Protein AF-A0A060BM75-F1 (afdb_monomer_lite)

pLDDT: mean 89.15, std 9.69, range [54.34, 98.25]

Secondary structure (DSSP, 8-state):
-PPPP---SSSSSS-EEEEEEEEETTEEEEEEEETTSGGG-PPPEEEEESSSSSEEEEE---S-----S---

Foldseek 3Di:
DPDDDDADPVLDDADWAQWAWDDDPQKIKIFTQCQPDVVSQDQGWIWIDNRSRDTDIGGPPDPGRPDHNDND

Structure (mmCIF, N/CA/C/O backbone):
data_AF-A0A060BM75-F1
#
_entry.id   AF-A0A060BM75-F1
#
loop_
_atom_site.group_PDB
_atom_site.id
_atom_site.type_symbol
_atom_site.label_atom_id
_atom_site.label_alt_id
_atom_site.label_comp_id
_atom_site.label_asym_id
_atom_site.label_entity_id
_atom_site.label_seq_id
_atom_site.pdbx_PDB_ins_code
_atom_site.Cartn_x
_atom_site.Cartn_y
_atom_site.Cartn_z
_atom_site.occupancy
_atom_site.B_iso_or_equiv
_atom_site.auth_seq_id
_atom_site.auth_comp_id
_atom_site.auth_asym_id
_atom_site.auth_atom_id
_atom_site.pdbx_PDB_model_num
ATOM 1 N N . MET A 1 1 ? -8.492 -3.450 29.456 1.00 54.34 1 MET A N 1
ATOM 2 C CA . MET A 1 1 ? -8.523 -2.508 28.318 1.00 54.34 1 MET A CA 1
ATOM 3 C C . MET A 1 1 ? -7.663 -3.116 27.227 1.00 54.34 1 MET A C 1
ATOM 5 O O . MET A 1 1 ? -6.568 -3.543 27.583 1.00 54.34 1 MET A O 1
ATOM 9 N N . PRO A 1 2 ? -8.120 -3.236 25.971 1.00 65.31 2 PRO A N 1
ATOM 10 C CA . PRO A 1 2 ? -7.199 -3.595 24.899 1.00 65.31 2 PRO A CA 1
ATOM 11 C C . PRO A 1 2 ? -6.091 -2.533 24.881 1.00 65.31 2 PRO A C 1
ATOM 13 O O . PRO A 1 2 ? -6.388 -1.345 25.005 1.00 65.31 2 PRO A O 1
ATOM 16 N N . GLY A 1 3 ? -4.830 -2.966 24.884 1.00 77.50 3 GLY A N 1
ATOM 17 C CA . GLY A 1 3 ? -3.686 -2.059 24.949 1.00 77.50 3 GLY A CA 1
ATOM 18 C C . GLY A 1 3 ? -3.677 -1.115 23.749 1.00 77.50 3 GLY A C 1
ATOM 19 O O . GLY A 1 3 ? -4.007 -1.525 22.639 1.00 77.50 3 GLY A O 1
ATOM 20 N N . SER A 1 4 ? -3.325 0.149 23.973 1.00 80.62 4 SER A N 1
ATOM 21 C CA . SER A 1 4 ? -3.141 1.111 22.888 1.00 80.62 4 SER A CA 1
ATOM 22 C C . SER A 1 4 ? -1.986 0.658 21.990 1.00 80.62 4 SER A C 1
ATOM 24 O O . SER A 1 4 ? -0.894 0.388 22.491 1.00 80.62 4 SER A O 1
ATOM 26 N N . LEU A 1 5 ? -2.216 0.587 20.678 1.00 82.69 5 LEU A N 1
ATOM 27 C CA . LEU A 1 5 ? -1.161 0.418 19.679 1.00 82.69 5 LEU A CA 1
ATOM 28 C C . LEU A 1 5 ? -0.632 1.798 19.260 1.00 82.69 5 LEU A C 1
ATOM 30 O O . LEU A 1 5 ? -1.408 2.742 19.109 1.00 82.69 5 LEU A O 1
ATOM 34 N N . PHE A 1 6 ? 0.683 1.914 19.081 1.00 86.06 6 PHE A N 1
ATOM 35 C CA . PHE A 1 6 ? 1.356 3.147 18.667 1.00 86.06 6 PHE A CA 1
ATOM 36 C C . PHE A 1 6 ? 2.123 2.900 17.365 1.00 86.06 6 PHE A C 1
ATOM 38 O O . PHE A 1 6 ? 2.818 1.893 17.250 1.00 86.06 6 PHE A O 1
ATOM 45 N N . ALA A 1 7 ? 2.025 3.830 16.413 1.00 89.19 7 ALA A N 1
ATOM 46 C CA . ALA A 1 7 ? 2.825 3.850 15.188 1.00 89.19 7 ALA A CA 1
ATOM 47 C C . ALA A 1 7 ? 3.906 4.942 15.265 1.00 89.19 7 ALA A C 1
ATOM 49 O O . ALA A 1 7 ? 3.724 5.958 15.939 1.00 89.19 7 ALA A O 1
ATOM 50 N N . GLN A 1 8 ? 5.012 4.749 14.544 1.00 91.19 8 GLN A N 1
ATOM 51 C CA . GLN A 1 8 ? 6.086 5.732 14.372 1.00 91.19 8 GLN A CA 1
ATOM 52 C C . GLN A 1 8 ? 6.224 6.065 12.886 1.00 91.19 8 GLN A C 1
ATOM 54 O O . GLN A 1 8 ? 6.081 5.186 12.047 1.00 91.19 8 GLN A O 1
ATOM 59 N N . ASN A 1 9 ? 6.531 7.323 12.566 1.00 94.00 9 ASN A N 1
ATOM 60 C CA . ASN A 1 9 ? 6.854 7.728 11.200 1.00 94.00 9 ASN A CA 1
ATOM 61 C C . ASN A 1 9 ? 8.359 7.554 10.912 1.00 94.00 9 ASN A C 1
ATOM 63 O O . ASN A 1 9 ? 9.163 7.917 11.780 1.00 94.00 9 ASN A O 1
ATOM 67 N N . PRO A 1 10 ? 8.749 7.095 9.704 1.00 94.94 10 PRO A N 1
ATOM 68 C CA . PRO A 1 10 ? 7.878 6.588 8.634 1.00 94.94 10 PRO A CA 1
ATOM 69 C C . PRO A 1 10 ? 7.168 5.283 9.036 1.00 94.94 10 PRO A C 1
ATOM 71 O O . PRO A 1 10 ? 7.765 4.438 9.695 1.00 94.94 10 PRO A O 1
ATOM 74 N N . ILE A 1 11 ? 5.896 5.133 8.638 1.00 95.12 11 ILE A N 1
ATOM 75 C CA . ILE A 1 11 ? 5.025 4.017 9.075 1.00 95.12 11 ILE A CA 1
ATOM 76 C C . ILE A 1 11 ? 5.434 2.647 8.519 1.00 95.12 11 ILE A C 1
ATOM 78 O O . ILE A 1 11 ? 4.971 1.618 9.000 1.00 95.12 11 ILE A O 1
ATOM 82 N N . ILE A 1 12 ? 6.302 2.643 7.509 1.00 94.56 12 ILE A N 1
ATOM 83 C CA . ILE A 1 12 ? 6.861 1.470 6.842 1.00 94.56 12 ILE A CA 1
ATOM 84 C C . ILE A 1 12 ? 8.363 1.707 6.609 1.00 94.56 12 ILE A C 1
ATOM 86 O O . ILE A 1 12 ? 8.761 2.839 6.313 1.00 94.56 12 ILE A O 1
ATOM 90 N N . PRO A 1 13 ? 9.221 0.683 6.753 1.00 92.56 13 PRO A N 1
ATOM 91 C CA . PRO A 1 13 ? 10.656 0.826 6.535 1.00 92.56 13 PRO A CA 1
ATOM 92 C C . PRO A 1 13 ? 10.992 0.795 5.040 1.00 92.56 13 PRO A C 1
ATOM 94 O O . PRO A 1 13 ? 10.525 -0.090 4.332 1.00 92.56 13 PRO A O 1
ATOM 97 N N . GLY A 1 14 ? 11.852 1.700 4.570 1.00 91.06 14 GLY A N 1
ATOM 98 C CA . GLY A 1 14 ? 12.319 1.745 3.179 1.00 91.06 14 GLY A CA 1
ATOM 99 C C . GLY A 1 14 ? 12.175 3.130 2.551 1.00 91.06 14 GLY A C 1
ATOM 100 O O . GLY A 1 14 ? 12.003 4.122 3.258 1.00 91.06 14 GLY A O 1
ATOM 101 N N . TYR A 1 15 ? 12.255 3.182 1.222 1.00 91.56 15 TYR A N 1
ATOM 102 C CA . TYR A 1 15 ? 12.144 4.409 0.431 1.00 91.56 15 TYR A CA 1
ATOM 103 C C . TYR A 1 15 ? 10.923 4.312 -0.480 1.00 91.56 15 TYR A C 1
ATOM 105 O O . TYR A 1 15 ? 10.968 3.669 -1.531 1.00 91.56 15 TYR A O 1
ATOM 113 N N . PHE A 1 16 ? 9.829 4.924 -0.033 1.00 93.81 16 PHE A N 1
ATOM 114 C CA . PHE A 1 16 ? 8.528 4.866 -0.688 1.00 93.81 16 PHE A CA 1
ATOM 115 C C . PHE A 1 16 ? 7.910 6.254 -0.789 1.00 93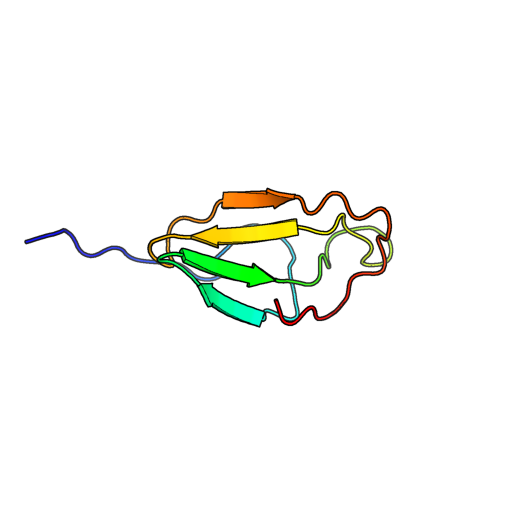.81 16 PHE A C 1
ATOM 117 O O . PHE A 1 16 ? 8.034 7.060 0.136 1.00 93.81 16 PHE A O 1
ATOM 124 N N . ALA A 1 17 ? 7.220 6.498 -1.898 1.00 93.62 17 ALA A N 1
ATOM 125 C CA . ALA A 1 17 ? 6.556 7.761 -2.195 1.00 93.62 17 ALA A CA 1
ATOM 126 C C . ALA A 1 17 ? 5.112 7.533 -2.669 1.00 93.62 17 ALA A C 1
ATOM 128 O O . ALA A 1 17 ? 4.663 6.395 -2.811 1.00 93.62 17 ALA A O 1
ATOM 129 N N . ASP A 1 18 ? 4.387 8.631 -2.882 1.00 95.31 18 ASP A N 1
ATOM 130 C CA . ASP A 1 18 ? 3.037 8.664 -3.459 1.00 95.31 18 ASP A CA 1
ATOM 131 C C . ASP A 1 18 ? 2.023 7.700 -2.803 1.00 95.31 18 ASP A C 1
ATOM 133 O O . ASP A 1 18 ? 1.389 6.900 -3.496 1.00 95.31 18 ASP A O 1
ATOM 137 N N . PRO A 1 19 ? 1.862 7.735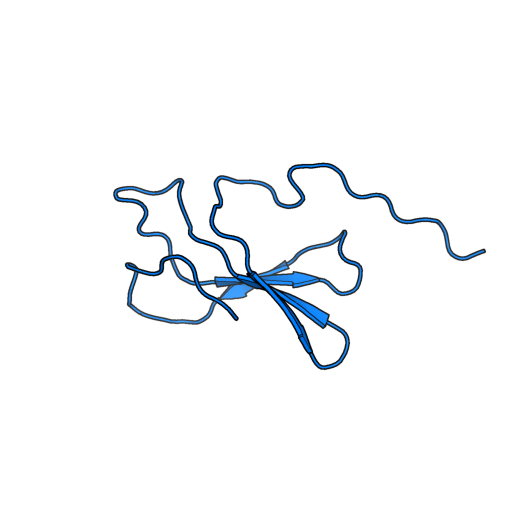 -1.464 1.00 95.69 19 PRO A N 1
ATOM 138 C CA . PRO A 1 19 ? 0.996 6.791 -0.777 1.00 95.69 19 PRO A CA 1
ATOM 139 C C . PRO A 1 19 ? -0.480 7.017 -1.124 1.00 95.69 19 PRO A C 1
ATOM 141 O O . PRO A 1 19 ? -1.014 8.111 -0.920 1.00 95.69 19 PRO A O 1
ATOM 144 N N . SER A 1 20 ? -1.164 5.947 -1.526 1.00 97.44 20 SER A N 1
ATOM 145 C CA . SER A 1 20 ? -2.629 5.865 -1.531 1.00 97.44 20 SER A CA 1
ATOM 146 C C . SER A 1 20 ? -3.079 4.744 -0.606 1.00 97.44 20 SER A C 1
ATOM 148 O O . SER A 1 20 ? -2.540 3.644 -0.661 1.00 97.44 20 SER A O 1
ATOM 150 N N . ILE A 1 21 ? -4.058 5.022 0.257 1.00 97.44 21 ILE A N 1
ATOM 151 C CA . ILE A 1 21 ? -4.557 4.059 1.243 1.00 97.44 21 ILE A CA 1
ATOM 152 C C . ILE A 1 21 ? -6.048 3.787 1.059 1.00 97.44 21 ILE A C 1
ATOM 154 O O . ILE A 1 21 ? -6.844 4.711 0.861 1.00 97.44 21 ILE A O 1
ATOM 158 N N . ARG A 1 22 ? -6.440 2.518 1.184 1.00 97.31 22 ARG A N 1
ATOM 159 C CA . ARG A 1 22 ? -7.829 2.070 1.081 1.00 97.31 22 ARG A CA 1
ATOM 160 C C . ARG A 1 22 ? -8.173 1.027 2.140 1.00 97.31 22 ARG A C 1
ATOM 162 O O . ARG A 1 22 ? -7.346 0.196 2.493 1.00 97.31 22 ARG A O 1
ATOM 169 N N . TYR A 1 23 ? -9.412 1.052 2.630 1.00 97.38 23 TYR A N 1
ATOM 170 C CA . TYR A 1 23 ? -9.948 0.044 3.547 1.00 97.38 23 TYR A CA 1
ATOM 171 C C . TYR A 1 23 ? -10.957 -0.858 2.827 1.00 97.38 23 TYR A C 1
ATOM 173 O O . TYR A 1 23 ? -11.936 -0.359 2.263 1.00 97.38 23 TYR A O 1
ATOM 181 N N . ILE A 1 24 ? -10.705 -2.168 2.811 1.00 96.75 24 ILE A N 1
ATOM 182 C CA . ILE A 1 24 ? -11.521 -3.182 2.123 1.00 96.75 24 ILE A CA 1
ATOM 183 C C . ILE A 1 24 ? -11.585 -4.423 3.017 1.00 96.75 24 ILE A C 1
ATOM 185 O O . ILE A 1 24 ? -10.552 -4.896 3.483 1.00 96.75 24 ILE A O 1
ATOM 189 N N . ASP A 1 25 ? -12.790 -4.941 3.268 1.00 96.19 25 ASP A N 1
ATOM 190 C CA . ASP A 1 25 ? -13.024 -6.224 3.954 1.00 96.19 25 ASP A CA 1
ATOM 191 C C . ASP A 1 25 ? -12.235 -6.426 5.263 1.00 96.19 25 ASP A C 1
ATOM 193 O O . ASP A 1 25 ? -11.749 -7.516 5.561 1.00 96.19 25 ASP A O 1
ATOM 197 N N . GLY A 1 26 ? -12.107 -5.368 6.069 1.00 97.12 26 GLY A N 1
ATOM 198 C CA . GLY A 1 26 ? -11.430 -5.448 7.366 1.00 97.12 26 GLY A CA 1
ATOM 199 C C . GLY A 1 26 ? -9.938 -5.120 7.350 1.00 97.12 26 GLY A C 1
ATOM 200 O O . GLY A 1 26 ? -9.317 -5.185 8.406 1.00 97.12 26 GLY A O 1
ATOM 201 N N . LYS A 1 27 ? -9.360 -4.776 6.193 1.00 98.25 27 LYS A N 1
ATOM 202 C CA . LYS A 1 27 ? -7.921 -4.525 6.040 1.00 98.25 27 LYS A CA 1
ATOM 203 C C . LYS A 1 27 ? -7.639 -3.188 5.370 1.00 98.25 27 LYS A C 1
ATOM 205 O O . LYS A 1 27 ? -8.398 -2.729 4.516 1.00 98.25 27 LYS A O 1
ATOM 210 N N . TYR A 1 28 ? -6.514 -2.592 5.736 1.00 98.06 28 TYR A N 1
ATOM 211 C CA . TYR A 1 28 ? -5.920 -1.435 5.085 1.00 98.06 28 TYR A CA 1
ATOM 212 C C . TYR A 1 28 ? -4.922 -1.899 4.032 1.00 98.06 28 TYR A C 1
ATOM 214 O O . TYR A 1 28 ? -4.055 -2.719 4.323 1.00 98.06 28 TYR A O 1
ATOM 222 N N . TYR A 1 29 ? -5.036 -1.348 2.833 1.00 98.06 29 TYR A N 1
ATOM 223 C CA . TYR A 1 29 ? -4.131 -1.540 1.710 1.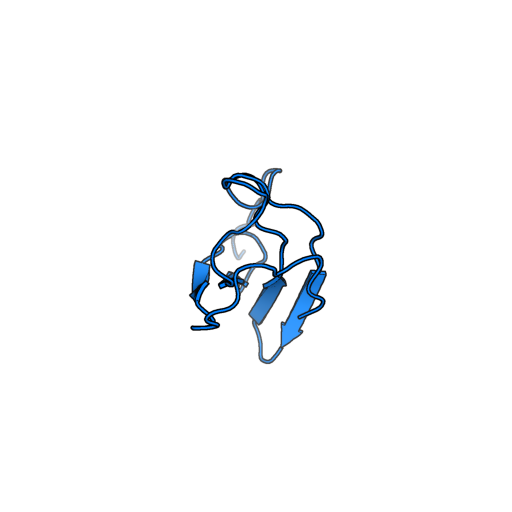00 98.06 29 TYR A CA 1
ATOM 224 C C . TYR A 1 29 ? -3.479 -0.198 1.411 1.00 98.06 29 TYR A C 1
ATOM 226 O O . TYR A 1 29 ? -4.177 0.807 1.307 1.00 98.06 29 TYR A O 1
ATOM 234 N N . LEU A 1 30 ? -2.155 -0.177 1.339 1.00 97.56 30 LEU A N 1
ATOM 235 C CA . LEU A 1 30 ? -1.353 1.002 1.061 1.00 97.56 30 LEU A CA 1
ATOM 236 C C . LEU A 1 30 ? -0.496 0.716 -0.174 1.00 97.56 30 LEU A C 1
ATOM 238 O O . LEU A 1 30 ? 0.425 -0.107 -0.126 1.00 97.56 30 LEU A O 1
ATOM 242 N N . SER A 1 31 ? -0.809 1.396 -1.272 1.00 95.81 31 SER A N 1
ATOM 243 C CA . SER A 1 31 ? -0.017 1.387 -2.496 1.00 95.81 31 SER A CA 1
ATOM 244 C C . SER A 1 31 ? 0.966 2.551 -2.505 1.00 95.81 31 SER A C 1
ATOM 246 O O . SER A 1 31 ? 0.646 3.644 -2.037 1.00 95.81 31 SER A O 1
ATOM 248 N N . VAL A 1 32 ? 2.163 2.311 -3.038 1.00 94.81 32 VAL A N 1
ATOM 249 C CA . VAL A 1 32 ? 3.277 3.266 -3.040 1.00 94.81 32 VAL A CA 1
ATOM 250 C C . VAL A 1 32 ? 4.077 3.171 -4.336 1.00 94.81 32 VAL A C 1
ATOM 252 O O . VAL A 1 32 ? 4.088 2.126 -4.988 1.00 94.81 32 VAL A O 1
ATOM 255 N N . THR A 1 33 ? 4.796 4.239 -4.668 1.00 92.50 33 THR A N 1
ATOM 256 C CA . THR A 1 33 ? 5.921 4.204 -5.607 1.00 92.50 33 THR A CA 1
ATOM 257 C C . THR A 1 33 ? 7.163 3.659 -4.890 1.00 92.50 33 THR A C 1
ATOM 259 O O . THR A 1 33 ? 7.499 4.110 -3.790 1.00 92.50 33 THR A O 1
ATOM 262 N N . SER A 1 34 ? 7.868 2.709 -5.511 1.00 89.75 34 SER A N 1
ATOM 263 C CA . SER A 1 34 ? 9.138 2.157 -5.013 1.00 89.75 34 SER A CA 1
ATOM 264 C C . SER A 1 34 ? 10.328 3.014 -5.461 1.00 89.75 34 SER A C 1
ATOM 266 O O . SER A 1 34 ? 10.947 2.751 -6.490 1.00 89.75 34 SER A O 1
ATOM 268 N N . ASP A 1 35 ? 10.649 4.035 -4.667 1.00 81.94 35 ASP A N 1
ATOM 269 C CA . ASP A 1 35 ? 11.566 5.125 -5.035 1.00 81.94 35 ASP A CA 1
ATOM 270 C C . ASP A 1 35 ? 13.061 4.775 -4.859 1.00 81.94 35 ASP A C 1
ATOM 272 O O . ASP A 1 35 ? 13.930 5.354 -5.501 1.00 81.94 35 ASP A O 1
ATOM 276 N N . GLY A 1 36 ? 13.381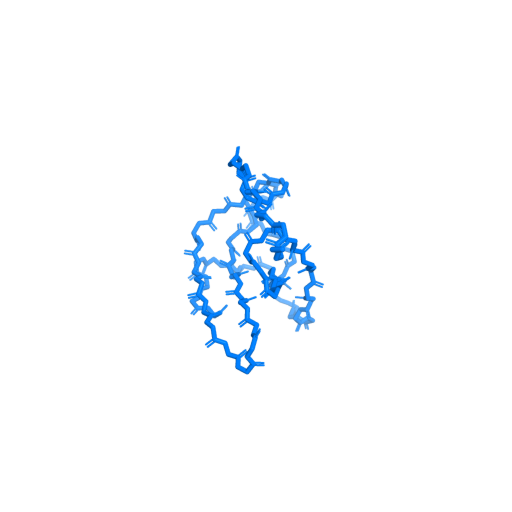 3.799 -4.000 1.00 76.19 36 GLY A N 1
ATOM 277 C CA . GLY A 1 36 ? 14.761 3.438 -3.625 1.00 76.19 36 GLY A CA 1
ATOM 278 C C . GLY A 1 36 ? 15.511 2.479 -4.558 1.00 76.19 36 GLY A C 1
ATOM 279 O O . GLY A 1 36 ? 16.555 1.962 -4.160 1.00 76.19 36 GLY A O 1
ATOM 280 N N . TYR A 1 37 ? 14.982 2.193 -5.748 1.00 75.00 37 TYR A N 1
ATOM 281 C CA . TYR A 1 37 ? 15.580 1.275 -6.727 1.00 75.00 37 TYR A CA 1
ATOM 282 C C . TYR A 1 37 ? 16.157 2.040 -7.924 1.00 75.00 37 TYR A C 1
ATOM 284 O O . TYR A 1 37 ? 15.806 3.198 -8.148 1.00 75.00 37 TYR A O 1
ATOM 292 N N . GLU A 1 38 ? 17.032 1.399 -8.709 1.00 74.44 38 GLU A N 1
ATOM 293 C CA . GLU A 1 38 ? 17.512 1.984 -9.969 1.00 74.44 38 GLU A CA 1
ATOM 294 C C . GLU A 1 38 ? 16.323 2.431 -10.831 1.00 74.44 38 GLU A C 1
ATOM 296 O O . GLU A 1 38 ? 15.350 1.695 -11.004 1.00 74.44 38 GLU A O 1
ATOM 301 N N . GLU A 1 39 ? 16.396 3.672 -11.317 1.00 70.44 39 GLU A N 1
ATOM 302 C CA . GLU A 1 39 ? 15.364 4.320 -12.138 1.00 70.44 39 GLU A CA 1
ATOM 303 C C . GLU A 1 39 ? 13.964 4.407 -11.500 1.00 70.44 39 GLU A C 1
ATOM 305 O O . GLU A 1 39 ? 12.992 4.648 -12.212 1.00 70.44 39 GLU A O 1
ATOM 310 N N . HIS A 1 40 ? 13.840 4.247 -10.177 1.00 68.12 40 HIS A N 1
ATOM 311 C CA . HIS A 1 40 ? 12.547 4.235 -9.475 1.00 68.12 40 HIS A CA 1
ATOM 312 C C . HIS A 1 40 ? 11.618 3.092 -9.944 1.00 68.12 40 HIS A C 1
ATOM 314 O O . HIS A 1 40 ? 10.392 3.221 -9.936 1.00 68.12 40 HIS A O 1
ATOM 320 N N . ASN A 1 41 ? 12.217 1.966 -10.363 1.00 76.38 41 ASN A N 1
ATOM 321 C CA . ASN A 1 41 ? 11.544 0.818 -10.981 1.00 76.38 41 ASN A CA 1
ATOM 322 C C . ASN A 1 41 ? 11.544 -0.420 -10.063 1.00 76.38 41 ASN A C 1
ATOM 324 O O . ASN A 1 41 ? 12.114 -1.475 -10.377 1.00 76.38 41 ASN A O 1
ATOM 328 N N . GLY A 1 42 ? 10.925 -0.289 -8.889 1.00 79.19 42 GLY A N 1
ATOM 329 C CA . GLY A 1 42 ? 10.721 -1.419 -7.981 1.00 79.19 42 GLY A CA 1
ATOM 330 C C . GLY A 1 42 ? 9.618 -2.374 -8.447 1.00 79.19 42 GLY A C 1
ATOM 331 O O . GLY A 1 42 ? 8.743 -2.023 -9.233 1.00 79.19 42 GLY A O 1
ATOM 332 N N . GLU A 1 43 ? 9.654 -3.606 -7.944 1.00 86.44 43 GLU A N 1
ATOM 333 C CA . GLU A 1 43 ? 8.577 -4.575 -8.159 1.00 86.44 43 GLU A CA 1
ATOM 334 C C . GLU A 1 43 ? 7.252 -4.063 -7.554 1.00 86.44 43 GLU A C 1
ATOM 336 O O . GLU A 1 43 ? 7.271 -3.554 -6.430 1.00 86.44 43 GLU A O 1
ATOM 341 N N . PRO A 1 44 ? 6.103 -4.183 -8.247 1.00 90.25 44 PRO A N 1
ATOM 342 C CA . PRO A 1 44 ? 4.815 -3.760 -7.699 1.00 90.25 44 PRO A CA 1
ATOM 343 C C . PRO A 1 44 ? 4.330 -4.649 -6.546 1.00 90.25 44 PRO A C 1
ATOM 345 O O . PRO A 1 44 ? 4.145 -5.862 -6.688 1.00 90.25 44 PRO A O 1
ATOM 348 N N . PHE A 1 45 ? 4.036 -4.026 -5.408 1.00 93.56 45 PHE A N 1
ATOM 349 C CA . PHE A 1 45 ? 3.434 -4.677 -4.248 1.00 93.56 45 PHE A CA 1
ATOM 350 C C . PHE A 1 45 ? 2.551 -3.702 -3.455 1.00 93.56 45 PHE A C 1
ATOM 352 O O . PHE A 1 45 ? 2.580 -2.491 -3.671 1.00 93.56 45 PHE A O 1
ATOM 359 N N . LEU A 1 46 ? 1.768 -4.240 -2.519 1.00 96.00 46 LEU A N 1
ATOM 36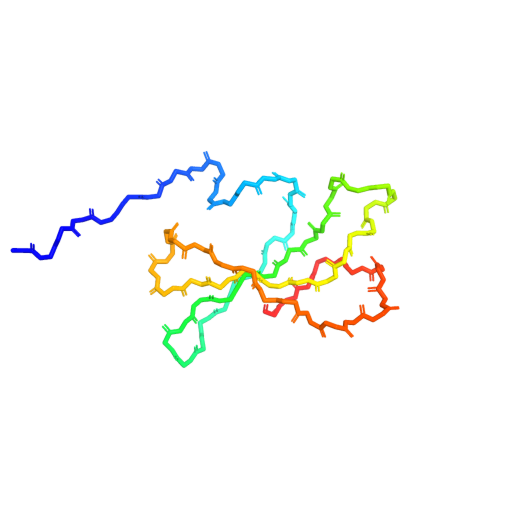0 C CA . LEU A 1 46 ? 0.963 -3.477 -1.564 1.00 96.00 46 LEU A CA 1
ATOM 361 C C . LEU A 1 46 ? 1.433 -3.737 -0.136 1.00 96.00 46 LEU A C 1
ATOM 363 O O . LEU A 1 46 ? 1.771 -4.870 0.214 1.00 96.00 46 LEU A O 1
ATOM 367 N N . TRP A 1 47 ? 1.364 -2.714 0.707 1.00 97.44 47 TRP A N 1
ATOM 368 C CA . TRP A 1 47 ? 1.408 -2.877 2.155 1.00 97.44 47 TRP A CA 1
ATOM 369 C C . TRP A 1 47 ? 0.004 -3.166 2.683 1.00 97.44 47 TRP A C 1
ATOM 371 O O . TRP A 1 47 ? -0.956 -2.505 2.300 1.00 97.44 47 TRP A O 1
ATOM 381 N N . VAL A 1 48 ? -0.128 -4.152 3.566 1.00 98.19 48 VAL A N 1
ATOM 382 C CA . VAL A 1 48 ? -1.411 -4.597 4.118 1.00 98.19 48 VAL A CA 1
ATOM 383 C C . VAL A 1 48 ? -1.348 -4.613 5.637 1.00 98.19 48 VAL A C 1
ATOM 385 O O . VAL A 1 48 ? -0.422 -5.187 6.211 1.00 98.19 48 VAL A O 1
ATOM 388 N N . SER A 1 49 ? -2.339 -4.014 6.289 1.00 98.06 49 SER A N 1
ATOM 389 C CA . SER A 1 49 ? -2.428 -3.944 7.748 1.00 98.06 49 SER A CA 1
ATOM 390 C C . SER A 1 49 ? -3.856 -4.161 8.235 1.00 98.06 49 SER A C 1
ATOM 392 O O . SER A 1 49 ? -4.811 -3.793 7.557 1.00 98.06 49 SER A O 1
ATOM 394 N N . ASP A 1 50 ? -3.996 -4.718 9.433 1.00 97.62 50 ASP A N 1
ATOM 395 C CA . ASP A 1 50 ? -5.282 -4.832 10.131 1.00 97.62 50 ASP A CA 1
ATOM 396 C C . ASP A 1 50 ? -5.499 -3.674 11.124 1.00 97.62 50 ASP A C 1
ATOM 398 O O . ASP A 1 50 ? -6.622 -3.425 11.559 1.00 97.62 50 ASP A O 1
ATOM 402 N N . ASP A 1 51 ? -4.433 -2.949 11.482 1.00 95.94 51 ASP A N 1
ATOM 403 C CA . ASP A 1 51 ? -4.405 -2.032 12.629 1.00 95.94 51 ASP A CA 1
ATOM 404 C C . ASP A 1 51 ? -3.659 -0.705 12.382 1.00 95.94 51 ASP A C 1
ATOM 406 O O . ASP A 1 51 ? -3.499 0.079 13.317 1.00 95.94 51 ASP A O 1
ATOM 410 N N . LEU A 1 52 ? -3.225 -0.434 11.142 1.00 96.44 52 LEU A N 1
ATOM 411 C CA . LEU A 1 52 ? -2.408 0.722 10.724 1.00 96.44 52 LEU A CA 1
ATOM 412 C C . LEU A 1 52 ? -1.009 0.797 11.363 1.00 96.44 52 LEU A C 1
ATOM 414 O O . LEU A 1 52 ? -0.308 1.800 11.204 1.00 96.44 52 LEU A O 1
ATOM 418 N N . VAL A 1 53 ? -0.585 -0.250 12.068 1.00 95.94 53 VAL A N 1
ATOM 419 C CA . VAL A 1 53 ? 0.663 -0.275 12.844 1.00 95.94 53 VAL A CA 1
ATOM 420 C C . VAL A 1 53 ? 1.564 -1.394 12.342 1.00 95.94 53 VAL A C 1
ATOM 422 O O . VAL A 1 53 ? 2.741 -1.168 12.068 1.00 95.94 53 VAL A O 1
ATOM 425 N N . ASN A 1 54 ? 1.004 -2.588 12.175 1.00 95.19 54 ASN A N 1
ATOM 426 C CA . ASN A 1 54 ? 1.698 -3.764 11.680 1.00 95.19 54 ASN A CA 1
ATOM 427 C C . ASN A 1 54 ? 1.379 -3.957 10.196 1.00 95.19 54 ASN A C 1
ATOM 429 O O . ASN A 1 54 ? 0.224 -4.178 9.828 1.00 95.19 54 ASN A O 1
ATOM 433 N N . TRP A 1 55 ? 2.405 -3.889 9.349 1.00 97.31 55 TRP A N 1
ATOM 434 C CA . TRP A 1 55 ? 2.270 -3.926 7.894 1.00 97.31 55 TRP A CA 1
ATOM 435 C C . TRP A 1 55 ? 2.978 -5.147 7.299 1.00 97.31 55 TRP A C 1
ATOM 437 O O . TRP A 1 55 ? 4.090 -5.485 7.697 1.00 97.31 55 TRP A O 1
ATOM 447 N N . ASN A 1 56 ? 2.342 -5.795 6.323 1.00 97.56 56 ASN A N 1
ATOM 448 C CA . ASN A 1 56 ? 2.880 -6.932 5.570 1.00 97.56 56 ASN A CA 1
ATOM 449 C C . ASN A 1 56 ? 2.865 -6.637 4.068 1.00 97.56 56 ASN A C 1
ATOM 451 O O . ASN A 1 56 ? 2.021 -5.880 3.600 1.00 97.56 56 ASN A O 1
ATOM 455 N N . ILE A 1 57 ? 3.757 -7.268 3.307 1.00 96.12 57 ILE A N 1
ATOM 456 C CA . ILE A 1 57 ? 3.831 -7.096 1.852 1.00 96.12 57 ILE A CA 1
ATOM 457 C C . ILE A 1 57 ? 2.934 -8.121 1.151 1.00 96.12 57 ILE A C 1
ATOM 459 O O . ILE A 1 57 ? 2.965 -9.313 1.464 1.00 96.12 57 ILE A O 1
ATOM 463 N N . LYS A 1 58 ? 2.168 -7.657 0.163 1.00 95.81 58 LYS A N 1
ATOM 464 C CA . LYS A 1 58 ? 1.451 -8.481 -0.812 1.00 95.81 58 LYS A CA 1
ATOM 465 C C . LYS A 1 58 ? 1.974 -8.167 -2.213 1.00 95.81 58 LYS A C 1
ATOM 467 O O . LYS A 1 58 ? 1.700 -7.091 -2.740 1.00 95.81 58 LYS A O 1
ATOM 472 N N . TYR A 1 59 ? 2.686 -9.113 -2.815 1.00 92.62 59 TYR A N 1
ATOM 473 C CA . TYR A 1 59 ? 3.133 -9.014 -4.204 1.00 92.62 59 TYR A CA 1
ATOM 474 C C . TYR A 1 59 ? 1.948 -9.103 -5.170 1.00 92.62 59 TYR A C 1
ATOM 476 O O . TYR A 1 59 ? 0.967 -9.803 -4.898 1.00 92.62 59 TYR A O 1
ATOM 484 N N . LEU A 1 60 ? 2.020 -8.345 -6.267 1.00 90.81 60 LEU A N 1
ATOM 485 C CA . LEU A 1 60 ? 0.968 -8.297 -7.287 1.00 90.81 60 LEU A CA 1
ATOM 486 C C . LEU A 1 60 ? 1.280 -9.156 -8.520 1.00 90.81 60 LEU A C 1
ATOM 488 O O . LEU A 1 60 ? 0.413 -9.291 -9.380 1.00 90.81 60 LEU A O 1
ATOM 492 N N . ASP A 1 61 ? 2.493 -9.712 -8.613 1.00 88.31 61 ASP A N 1
ATOM 493 C CA . ASP A 1 61 ? 2.976 -10.502 -9.756 1.00 88.31 61 ASP A CA 1
ATOM 494 C C . ASP A 1 61 ? 2.813 -9.772 -11.108 1.00 88.31 61 ASP A C 1
ATOM 496 O O . ASP A 1 61 ? 2.553 -10.371 -12.154 1.00 88.31 61 ASP A O 1
ATOM 500 N N . ILE A 1 62 ? 2.959 -8.442 -11.091 1.00 87.31 62 ILE A N 1
ATOM 501 C CA . ILE A 1 62 ? 2.897 -7.584 -12.277 1.00 87.31 62 ILE A CA 1
ATOM 502 C C . ILE A 1 62 ? 4.304 -7.475 -12.869 1.00 87.31 62 ILE A C 1
ATOM 504 O O . ILE A 1 62 ? 5.229 -7.002 -12.215 1.00 87.31 62 ILE A O 1
ATOM 508 N N . ASN A 1 63 ? 4.465 -7.876 -14.132 1.00 82.81 63 ASN A N 1
ATOM 509 C CA . ASN A 1 63 ? 5.749 -7.836 -14.844 1.00 82.81 63 ASN A CA 1
ATOM 510 C C . ASN A 1 63 ? 6.025 -6.477 -15.521 1.00 82.81 63 ASN A C 1
ATOM 512 O O . ASN A 1 63 ? 6.615 -6.412 -16.598 1.00 82.81 63 ASN A O 1
ATOM 516 N N . ASP A 1 64 ? 5.555 -5.398 -14.905 1.00 82.44 64 ASP A N 1
ATOM 517 C CA . ASP A 1 64 ? 5.845 -4.023 -15.295 1.00 82.44 64 ASP A CA 1
ATOM 518 C C . ASP A 1 64 ? 6.383 -3.295 -14.067 1.00 82.44 64 ASP A C 1
ATOM 520 O O . ASP A 1 64 ? 5.748 -3.281 -13.013 1.00 82.44 64 ASP A O 1
ATOM 524 N N . ARG A 1 65 ? 7.591 -2.749 -14.195 1.00 77.62 65 ARG A N 1
ATOM 525 C CA . ARG A 1 65 ? 8.298 -2.078 -13.099 1.00 77.62 65 ARG A CA 1
ATOM 526 C C . ARG A 1 65 ? 8.115 -0.567 -13.129 1.00 77.62 65 ARG A C 1
ATOM 528 O O . ARG A 1 65 ? 8.473 0.093 -12.159 1.00 77.62 65 ARG A O 1
ATOM 535 N N . PHE A 1 66 ? 7.520 -0.031 -14.196 1.00 81.69 66 PHE A N 1
ATOM 536 C CA . PHE A 1 66 ? 7.129 1.369 -14.259 1.00 81.69 66 PHE A CA 1
ATOM 537 C C . PHE A 1 66 ? 5.778 1.550 -13.554 1.00 81.69 66 PHE A C 1
ATOM 539 O O . PHE A 1 66 ? 4.714 1.604 -14.172 1.00 81.69 66 PHE A O 1
ATOM 546 N N . PHE A 1 67 ? 5.818 1.578 -12.222 1.00 84.56 67 PHE A N 1
ATOM 547 C CA . PHE A 1 67 ? 4.625 1.542 -11.378 1.00 84.56 67 PHE A CA 1
ATOM 548 C C . PHE A 1 67 ? 4.603 2.725 -10.408 1.00 84.56 67 PHE A C 1
ATOM 550 O O . PHE A 1 67 ? 5.098 2.644 -9.283 1.00 84.56 67 PHE A O 1
ATOM 557 N N . TRP A 1 68 ? 4.070 3.854 -10.880 1.00 89.50 68 TRP A N 1
ATOM 558 C CA . TRP A 1 68 ? 4.114 5.141 -10.177 1.00 89.50 68 TRP A CA 1
ATOM 559 C C . TRP A 1 68 ? 2.732 5.614 -9.737 1.00 89.50 68 TRP A C 1
ATOM 561 O O . TRP A 1 68 ? 1.752 5.463 -10.468 1.00 89.50 68 TRP A O 1
ATOM 571 N N . ALA A 1 69 ? 2.685 6.220 -8.548 1.00 91.81 69 ALA A N 1
ATOM 572 C CA . ALA A 1 69 ? 1.499 6.810 -7.925 1.00 91.81 69 ALA A CA 1
ATOM 573 C C . ALA A 1 69 ? 0.209 5.964 -8.057 1.00 91.81 69 ALA A C 1
ATOM 575 O O . ALA A 1 69 ? -0.837 6.477 -8.478 1.00 91.81 69 ALA A O 1
ATOM 576 N N . PRO A 1 70 ? 0.250 4.661 -7.714 1.00 89.50 70 PRO A N 1
ATOM 577 C CA . PRO A 1 70 ? -0.940 3.818 -7.712 1.00 89.50 70 PRO A CA 1
ATOM 578 C C . PRO A 1 70 ? -1.966 4.309 -6.679 1.00 89.50 70 PRO A C 1
ATOM 580 O O . PRO A 1 70 ? -1.608 4.835 -5.625 1.00 89.50 70 PRO 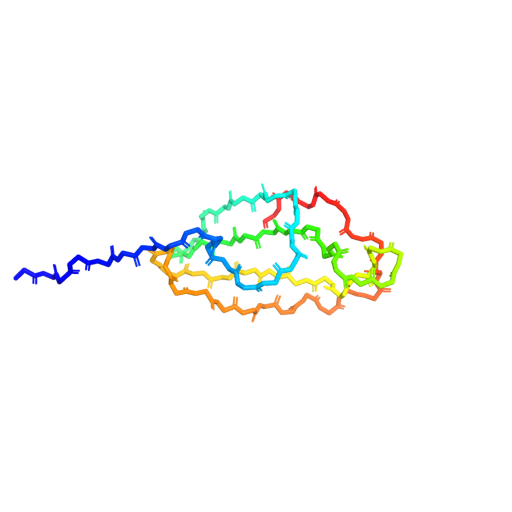A O 1
ATOM 583 N N . SER A 1 71 ? -3.253 4.100 -6.968 1.00 85.31 71 SER A N 1
ATOM 584 C CA . SER A 1 71 ? -4.380 4.543 -6.132 1.00 85.31 71 SER A CA 1
ATOM 585 C C . SER A 1 71 ? -5.137 3.409 -5.426 1.00 85.31 71 SER A C 1
ATOM 587 O O . SER A 1 71 ? -6.312 3.571 -5.088 1.00 85.31 71 SER A O 1
ATOM 589 N N . MET A 1 72 ? -4.501 2.247 -5.241 1.00 61.06 72 MET A N 1
ATOM 590 C CA . MET A 1 72 ? -5.188 0.989 -4.917 1.00 61.06 72 MET A CA 1
ATOM 591 C C . MET A 1 72 ? -4.976 0.499 -3.488 1.00 61.06 72 MET A C 1
ATOM 593 O O . MET A 1 72 ? -3.822 0.205 -3.123 1.00 61.06 72 MET A O 1
#

Sequence (72 aa):
MPGSLFAQNPIIPGYFADPSIRYIDGKYYLSVTSDGYEEHNGEPFLWVSDDLVNWNIKYLDINDRFFWAPSM

Radius of gyration: 13.15 Å; chains: 1; bounding box: 30×19×44 Å